Protein AF-A0A060BS01-F1 (afdb_monomer_lite)

Organism: NCBI:txid1401990

InterPro domains:
  IPR001830 Glycosyl transferase, family 20 [PF00982] (1-77)
  IPR001830 Glycosyl transferase, family 20 [PTHR10788] (1-77)

Radius of gyration: 13.56 Å; chains: 1; bounding box: 30×28×36 Å

Structure (mmCIF, N/CA/C/O backbone):
data_AF-A0A060BS01-F1
#
_entry.id   AF-A0A060BS01-F1
#
loop_
_atom_site.group_PDB
_atom_site.id
_atom_site.type_symbol
_atom_site.label_atom_id
_atom_site.label_alt_id
_atom_site.label_comp_id
_atom_site.label_asym_id
_atom_site.label_entity_id
_atom_site.label_seq_id
_atom_site.pdbx_PDB_ins_code
_atom_site.Cartn_x
_atom_site.Cartn_y
_atom_site.Cartn_z
_atom_site.occupancy
_atom_site.B_iso_or_equiv
_atom_site.auth_seq_id
_atom_site.auth_comp_id
_atom_site.auth_asym_id
_atom_site.auth_atom_id
_atom_site.pdbx_PDB_model_num
ATOM 1 N N . PRO A 1 1 ? -9.706 11.329 4.511 1.00 91.31 1 PRO A N 1
ATOM 2 C CA . PRO A 1 1 ? -8.709 11.299 3.414 1.00 91.31 1 PRO A CA 1
ATOM 3 C C . PRO A 1 1 ? -7.299 11.349 4.012 1.00 91.31 1 PRO A C 1
ATOM 5 O O . PRO A 1 1 ? -7.146 11.871 5.117 1.00 91.31 1 PRO A O 1
ATOM 8 N N . ILE A 1 2 ? -6.319 10.792 3.303 1.00 95.25 2 ILE A N 1
ATOM 9 C CA . ILE A 1 2 ? -4.893 10.880 3.632 1.00 95.25 2 ILE A CA 1
ATOM 10 C C . ILE A 1 2 ? -4.254 11.685 2.508 1.00 95.25 2 ILE A C 1
ATOM 12 O O . ILE A 1 2 ? -4.548 11.435 1.342 1.00 95.25 2 ILE A O 1
ATOM 16 N N . PHE A 1 3 ? -3.433 12.664 2.867 1.00 96.25 3 PHE A N 1
ATOM 17 C CA . PHE A 1 3 ? -2.699 13.483 1.912 1.00 96.25 3 PHE A CA 1
ATOM 18 C C . PHE A 1 3 ? -1.227 13.101 1.999 1.00 96.25 3 PHE A C 1
ATOM 20 O O . PHE A 1 3 ? -0.656 13.067 3.092 1.00 96.25 3 PHE A O 1
ATOM 27 N N . ILE A 1 4 ? -0.655 12.763 0.851 1.00 97.25 4 ILE A N 1
ATOM 28 C CA . ILE A 1 4 ? 0.730 12.335 0.683 1.00 97.25 4 ILE A CA 1
ATOM 29 C C . ILE A 1 4 ? 1.403 13.377 -0.208 1.00 97.25 4 ILE A C 1
ATOM 31 O O . ILE A 1 4 ? 0.743 13.939 -1.078 1.00 97.25 4 ILE A O 1
ATOM 35 N N . ASP A 1 5 ? 2.677 13.655 0.050 1.00 97.81 5 ASP A N 1
ATOM 36 C CA . ASP A 1 5 ? 3.489 14.478 -0.845 1.00 97.81 5 ASP A CA 1
ATOM 37 C C . ASP A 1 5 ? 3.587 13.825 -2.232 1.00 97.81 5 ASP A C 1
ATOM 39 O O . ASP A 1 5 ? 3.654 12.598 -2.325 1.00 97.81 5 ASP A O 1
ATOM 43 N N . ASP A 1 6 ? 3.581 14.626 -3.296 1.00 98.19 6 ASP A N 1
ATOM 44 C CA . ASP A 1 6 ? 3.527 14.120 -4.671 1.00 98.19 6 ASP A CA 1
ATOM 45 C C . ASP A 1 6 ? 4.714 13.197 -4.999 1.00 98.19 6 ASP A C 1
ATOM 47 O O . ASP A 1 6 ? 4.526 12.178 -5.666 1.00 98.19 6 ASP A O 1
ATOM 51 N N . GLU A 1 7 ? 5.914 13.493 -4.486 1.00 98.19 7 GLU A N 1
ATOM 52 C CA . GLU A 1 7 ? 7.104 12.666 -4.712 1.00 98.19 7 GLU A CA 1
ATOM 53 C C . GLU A 1 7 ? 6.977 11.310 -4.007 1.00 98.19 7 GLU A C 1
ATOM 55 O O . GLU A 1 7 ? 7.215 10.259 -4.606 1.00 98.19 7 GLU A O 1
ATOM 60 N N . ILE A 1 8 ? 6.529 11.314 -2.748 1.00 98.50 8 ILE A N 1
ATOM 61 C CA . ILE A 1 8 ? 6.305 10.082 -1.977 1.00 98.50 8 ILE A CA 1
ATOM 62 C C . ILE A 1 8 ? 5.191 9.251 -2.618 1.00 98.50 8 ILE A C 1
ATOM 64 O O . ILE A 1 8 ? 5.291 8.026 -2.692 1.00 98.50 8 ILE A O 1
ATOM 68 N N . TYR A 1 9 ? 4.123 9.902 -3.082 1.00 98.44 9 TYR A N 1
ATOM 69 C CA . TYR A 1 9 ? 3.014 9.225 -3.740 1.00 98.44 9 TYR A CA 1
ATOM 70 C C . TYR A 1 9 ? 3.463 8.540 -5.032 1.00 98.44 9 TYR A C 1
ATOM 72 O O . TYR A 1 9 ? 3.107 7.382 -5.252 1.00 98.44 9 TYR A O 1
ATOM 80 N N . ASP A 1 10 ? 4.266 9.213 -5.859 1.00 98.56 10 ASP A N 1
ATOM 81 C CA . ASP A 1 10 ? 4.807 8.635 -7.090 1.00 98.56 10 ASP A CA 1
ATOM 82 C C . ASP A 1 10 ? 5.688 7.410 -6.797 1.00 98.56 10 ASP A C 1
ATOM 84 O O . ASP A 1 10 ? 5.461 6.332 -7.352 1.00 98.56 10 ASP A O 1
ATOM 88 N N . GLN A 1 11 ? 6.610 7.521 -5.836 1.00 98.62 11 GLN A N 1
ATOM 89 C CA . GLN A 1 11 ? 7.486 6.419 -5.417 1.00 98.62 11 GLN A CA 1
ATOM 90 C C . GLN A 1 11 ? 6.712 5.227 -4.822 1.00 98.62 11 GLN A C 1
ATOM 92 O O . GLN A 1 11 ? 7.077 4.070 -5.038 1.00 98.62 11 GLN A O 1
ATOM 97 N N . TYR A 1 12 ? 5.619 5.484 -4.105 1.00 98.69 12 TYR A N 1
ATOM 98 C CA . TYR A 1 12 ? 4.728 4.457 -3.564 1.00 98.69 12 TYR A CA 1
ATOM 99 C C . TYR A 1 12 ? 3.891 3.764 -4.648 1.00 98.69 12 TYR A C 1
ATOM 101 O O . TYR A 1 12 ? 3.828 2.529 -4.707 1.00 98.69 12 TYR A O 1
ATOM 109 N N . TYR A 1 13 ? 3.197 4.554 -5.469 1.00 98.50 13 TYR A N 1
ATOM 110 C CA . TYR A 1 13 ? 2.169 4.065 -6.381 1.00 98.50 13 TYR A CA 1
ATOM 111 C C . TYR A 1 13 ? 2.772 3.622 -7.710 1.00 98.50 13 TYR A C 1
ATOM 113 O O . TYR A 1 13 ? 2.632 2.462 -8.097 1.00 98.50 13 TYR A O 1
ATOM 121 N N . ASN A 1 14 ? 3.481 4.519 -8.396 1.00 98.12 14 ASN A N 1
ATOM 122 C CA . ASN A 1 14 ? 4.134 4.190 -9.659 1.00 98.12 14 ASN A CA 1
ATOM 123 C C . ASN A 1 14 ? 5.409 3.379 -9.423 1.00 98.12 14 ASN A C 1
ATOM 125 O O . ASN A 1 14 ? 5.650 2.437 -10.164 1.00 98.12 14 ASN A O 1
ATOM 129 N N . GLY A 1 15 ? 6.168 3.674 -8.365 1.00 98.38 15 GLY A N 1
ATOM 130 C CA . GLY A 1 15 ? 7.362 2.918 -7.989 1.00 98.38 15 GLY A CA 1
ATOM 131 C C . GLY A 1 15 ? 7.042 1.526 -7.436 1.00 98.38 15 GLY A C 1
ATOM 132 O O . GLY A 1 15 ? 6.947 0.554 -8.181 1.00 98.38 15 GLY A O 1
ATOM 133 N N . PHE A 1 16 ? 6.890 1.382 -6.120 1.00 98.56 16 PHE A N 1
ATOM 134 C CA . PHE A 1 16 ? 6.831 0.046 -5.512 1.00 98.56 16 PHE A CA 1
ATOM 135 C C . PHE A 1 16 ? 5.597 -0.753 -5.938 1.00 98.56 16 PHE A C 1
ATOM 137 O O . PHE A 1 16 ? 5.697 -1.928 -6.291 1.00 98.56 16 PHE A O 1
ATOM 144 N N . SER A 1 17 ? 4.422 -0.122 -5.935 1.00 98.56 17 SER A N 1
ATOM 145 C CA . SER A 1 17 ? 3.180 -0.833 -6.238 1.00 98.56 17 SER A CA 1
ATOM 146 C C . SER A 1 17 ? 3.136 -1.289 -7.701 1.00 98.56 17 SER A C 1
ATOM 148 O O . SER A 1 17 ? 2.888 -2.465 -7.963 1.00 98.56 17 SER A O 1
ATOM 150 N N . ASN A 1 18 ? 3.411 -0.401 -8.661 1.00 98.19 18 ASN A N 1
ATOM 151 C CA . ASN A 1 18 ? 3.210 -0.704 -10.082 1.00 98.19 18 ASN A CA 1
ATOM 152 C C . ASN A 1 18 ? 4.480 -1.096 -10.854 1.00 98.19 18 ASN A C 1
ATOM 154 O O . ASN A 1 18 ? 4.355 -1.848 -11.818 1.00 98.19 18 ASN A O 1
ATOM 158 N N . SER A 1 19 ? 5.678 -0.683 -10.433 1.00 97.62 19 SER A N 1
ATOM 159 C CA . SER A 1 19 ? 6.941 -1.109 -11.065 1.00 97.62 19 SER A CA 1
ATOM 160 C C . SER A 1 19 ? 7.597 -2.311 -10.381 1.00 97.62 19 SER A C 1
ATOM 162 O O . SER A 1 19 ? 8.534 -2.876 -10.938 1.00 97.62 19 SER A O 1
ATOM 164 N N . ILE A 1 20 ? 7.116 -2.751 -9.207 1.00 98.12 20 ILE A N 1
ATOM 165 C CA . ILE A 1 20 ? 7.637 -3.948 -8.516 1.00 98.12 20 ILE A CA 1
ATOM 166 C C . ILE A 1 20 ? 6.531 -4.971 -8.246 1.00 98.12 20 ILE A C 1
ATOM 168 O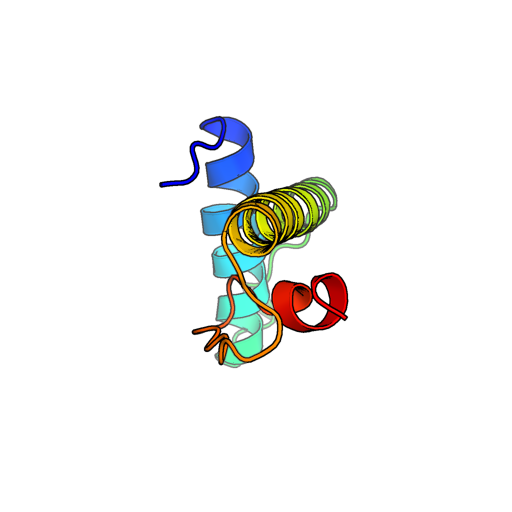 O . ILE A 1 20 ? 6.565 -6.062 -8.816 1.00 98.12 20 ILE A O 1
ATOM 172 N N . LEU A 1 21 ? 5.546 -4.658 -7.397 1.00 98.31 21 LEU A N 1
ATOM 173 C CA . LEU A 1 21 ? 4.542 -5.650 -6.983 1.00 98.31 21 LEU A CA 1
ATOM 174 C C . LEU A 1 21 ? 3.682 -6.118 -8.155 1.00 98.31 21 LEU A C 1
ATOM 176 O O . LEU A 1 21 ? 3.544 -7.324 -8.362 1.00 98.31 21 LEU A O 1
ATOM 180 N N . TRP A 1 22 ? 3.147 -5.184 -8.945 1.00 98.50 22 TRP A N 1
ATOM 181 C CA . TRP A 1 22 ? 2.316 -5.517 -10.098 1.00 98.50 22 TRP A CA 1
ATOM 182 C C . TRP A 1 22 ? 3.022 -6.482 -11.068 1.00 98.50 22 TRP A C 1
ATOM 184 O O . TRP A 1 22 ? 2.477 -7.567 -11.284 1.00 98.50 22 TRP A O 1
ATOM 194 N N . PRO A 1 23 ? 4.225 -6.199 -11.616 1.00 98.25 23 PRO A N 1
ATOM 195 C CA . PRO A 1 23 ? 4.859 -7.106 -12.572 1.00 98.25 23 PRO A CA 1
ATOM 196 C C . PRO A 1 23 ? 5.219 -8.452 -11.943 1.00 98.25 23 PRO A C 1
ATOM 198 O O . PRO A 1 23 ? 5.041 -9.485 -12.588 1.00 98.25 23 PRO A O 1
ATOM 201 N N . LEU A 1 24 ? 5.654 -8.478 -10.678 1.00 98.06 24 LEU A N 1
ATOM 202 C CA . LEU A 1 24 ? 5.943 -9.732 -9.979 1.00 98.06 24 LEU A CA 1
ATOM 203 C C . LEU A 1 24 ? 4.687 -10.595 -9.801 1.00 98.06 24 LEU A C 1
ATOM 205 O O . LEU A 1 24 ? 4.725 -11.794 -10.077 1.00 98.06 24 LEU A O 1
ATOM 209 N N . PHE A 1 25 ? 3.566 -9.998 -9.395 1.00 98.38 25 PHE A N 1
ATOM 210 C CA . PHE A 1 25 ? 2.304 -10.716 -9.190 1.00 98.38 25 PHE A CA 1
ATOM 211 C C . PHE A 1 25 ? 1.626 -11.124 -10.501 1.00 98.38 25 PHE A C 1
ATOM 213 O O . PHE A 1 25 ? 0.825 -12.055 -10.509 1.00 98.38 25 PHE A O 1
ATOM 220 N N . HIS A 1 26 ? 1.988 -10.483 -11.613 1.00 98.12 26 HIS A N 1
ATOM 221 C CA . HIS A 1 26 ? 1.478 -10.795 -12.948 1.00 98.12 26 HIS A CA 1
ATOM 222 C C . HIS A 1 26 ? 2.469 -11.601 -13.805 1.00 98.12 26 HIS A C 1
ATOM 224 O O . HIS A 1 26 ? 2.295 -11.688 -15.016 1.00 98.12 26 HIS A O 1
ATOM 230 N N . TYR A 1 27 ? 3.464 -12.255 -13.190 1.00 97.81 27 TYR A N 1
ATOM 231 C CA . TYR A 1 27 ? 4.409 -13.161 -13.865 1.00 97.81 27 TYR A CA 1
ATOM 232 C C . TYR A 1 27 ? 5.333 -12.487 -14.899 1.00 97.81 27 TYR A C 1
ATOM 234 O O . TYR A 1 27 ? 5.838 -13.146 -15.810 1.00 97.81 27 TYR A O 1
ATOM 242 N N . PHE A 1 28 ? 5.627 -11.197 -14.726 1.00 97.75 28 PHE A N 1
ATOM 243 C CA . PHE A 1 28 ? 6.562 -10.422 -15.548 1.00 97.75 28 PHE A CA 1
ATOM 244 C C . PHE A 1 28 ? 7.804 -9.969 -14.753 1.00 97.75 28 PHE A C 1
ATOM 246 O O . PHE A 1 28 ? 8.091 -8.775 -14.691 1.00 97.75 28 PHE A 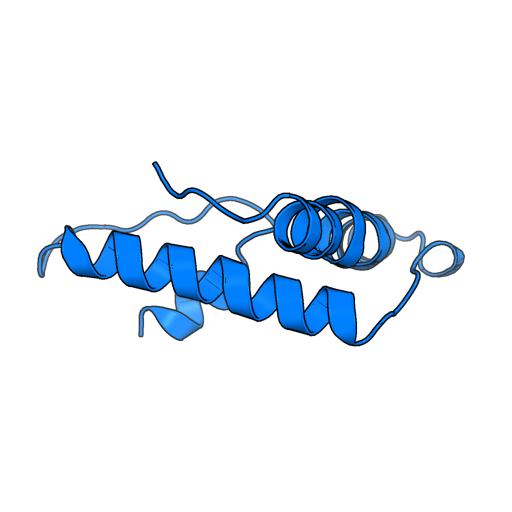O 1
ATOM 253 N N . PRO A 1 29 ? 8.594 -10.879 -14.149 1.00 96.38 29 PRO A N 1
ATOM 254 C CA . PRO A 1 29 ? 9.699 -10.499 -13.263 1.00 96.38 29 PRO A CA 1
ATOM 255 C C . PRO A 1 29 ? 10.805 -9.695 -13.959 1.00 96.38 29 PRO A C 1
ATOM 257 O O . PRO A 1 29 ? 11.503 -8.931 -13.306 1.00 96.38 29 PRO A O 1
ATOM 260 N N . SER A 1 30 ? 10.956 -9.824 -15.280 1.00 97.25 30 SER A N 1
ATOM 261 C CA . SER A 1 30 ? 11.913 -9.030 -16.060 1.00 97.25 30 SER A CA 1
ATOM 262 C C . SER A 1 30 ? 11.544 -7.549 -16.175 1.00 97.25 30 SER A C 1
ATOM 264 O O . SER A 1 30 ? 12.378 -6.768 -16.617 1.00 97.25 30 SER A O 1
ATOM 266 N N . LEU A 1 31 ? 10.302 -7.179 -15.843 1.00 96.19 31 LEU A N 1
ATOM 267 C CA . LEU A 1 31 ? 9.822 -5.794 -15.817 1.00 96.19 31 LEU A CA 1
ATOM 268 C C . LEU A 1 31 ? 9.852 -5.193 -14.404 1.00 96.19 31 LEU A C 1
ATOM 270 O O . LEU A 1 31 ? 9.468 -4.043 -14.237 1.00 96.19 31 LEU A O 1
ATOM 274 N N . ALA A 1 32 ? 10.250 -5.969 -13.390 1.00 95.94 32 ALA A N 1
ATOM 275 C CA . ALA A 1 32 ? 10.310 -5.482 -12.021 1.00 95.94 32 ALA A CA 1
ATOM 276 C C . ALA A 1 32 ? 11.568 -4.624 -11.814 1.00 95.94 32 ALA A C 1
ATOM 278 O O . ALA A 1 32 ? 12.691 -5.111 -11.957 1.00 95.94 32 ALA A O 1
ATOM 279 N N . GLU A 1 33 ? 11.378 -3.362 -11.437 1.00 91.62 33 GLU A N 1
ATOM 280 C CA . GLU A 1 33 ? 12.457 -2.398 -11.214 1.00 91.62 33 GLU A CA 1
ATOM 281 C C . GLU A 1 33 ? 12.593 -2.082 -9.725 1.00 91.62 33 GLU A C 1
ATOM 283 O O . GLU A 1 33 ? 11.826 -1.304 -9.160 1.00 91.62 33 GLU A O 1
ATOM 288 N N . PHE A 1 34 ? 13.577 -2.698 -9.065 1.00 90.00 34 PHE A N 1
ATOM 289 C CA . PHE A 1 34 ? 13.813 -2.450 -7.646 1.00 90.00 34 PHE A CA 1
ATOM 290 C C . PHE A 1 34 ? 14.571 -1.139 -7.413 1.00 90.00 34 PHE A C 1
ATOM 292 O O . PHE A 1 34 ? 15.667 -0.938 -7.937 1.00 90.00 34 PHE A O 1
ATOM 299 N N . ASN A 1 35 ? 14.016 -0.298 -6.543 1.00 93.81 35 ASN A N 1
ATOM 300 C CA . ASN A 1 35 ? 14.675 0.864 -5.966 1.00 93.81 35 ASN A CA 1
ATOM 301 C C . ASN A 1 35 ? 14.347 0.918 -4.468 1.00 93.81 35 ASN A C 1
ATOM 303 O O . ASN A 1 35 ? 13.187 0.776 -4.078 1.00 93.81 35 ASN A O 1
ATOM 307 N N . GLU A 1 36 ? 15.365 1.116 -3.634 1.00 97.00 36 GLU A N 1
ATOM 308 C CA . GLU A 1 36 ? 15.213 1.182 -2.180 1.00 97.00 36 GLU A CA 1
ATOM 309 C C . GLU A 1 36 ? 14.263 2.313 -1.758 1.00 97.00 36 GLU A C 1
ATOM 311 O O . GLU A 1 36 ? 13.385 2.082 -0.926 1.00 97.00 36 GLU A O 1
ATOM 316 N N . SER A 1 37 ? 14.325 3.481 -2.413 1.00 98.00 37 SER A N 1
ATOM 317 C CA . SER A 1 37 ? 13.441 4.611 -2.086 1.00 98.00 37 SER A CA 1
ATOM 318 C C . SER A 1 37 ? 11.963 4.307 -2.348 1.00 98.00 37 SER A C 1
ATOM 320 O O . SER A 1 37 ? 11.092 4.773 -1.618 1.00 98.00 37 SER A O 1
ATOM 322 N N . TYR A 1 38 ? 11.655 3.467 -3.344 1.00 98.44 38 TYR A N 1
ATOM 323 C CA . TYR A 1 38 ? 10.282 3.026 -3.604 1.00 98.44 38 TYR A CA 1
ATOM 324 C C . TYR A 1 38 ? 9.751 2.187 -2.443 1.00 98.44 38 TYR A C 1
ATOM 326 O O . TYR A 1 38 ? 8.614 2.375 -2.007 1.00 98.44 38 TYR A O 1
ATOM 334 N N . TYR A 1 39 ? 10.575 1.284 -1.908 1.00 98.12 39 TYR A N 1
ATOM 335 C CA . TYR A 1 39 ? 10.183 0.473 -0.760 1.00 98.12 39 TYR A CA 1
ATOM 336 C C . TYR A 1 39 ? 10.017 1.316 0.510 1.00 98.12 39 TYR A C 1
ATOM 338 O O . TYR A 1 39 ? 9.049 1.132 1.250 1.00 98.12 39 TYR A O 1
ATOM 346 N N . GLU A 1 40 ? 10.900 2.289 0.735 1.00 98.50 40 GLU A N 1
ATOM 347 C CA . GLU A 1 40 ? 10.764 3.245 1.837 1.00 98.50 40 GLU A CA 1
ATOM 348 C C . GLU A 1 40 ? 9.463 4.051 1.732 1.00 98.50 40 GLU A C 1
ATOM 350 O O . GLU A 1 40 ? 8.713 4.128 2.707 1.00 98.50 40 GLU A O 1
ATOM 355 N N . ALA A 1 41 ? 9.142 4.589 0.550 1.00 98.69 41 ALA A N 1
ATOM 356 C CA . ALA A 1 41 ? 7.878 5.282 0.304 1.00 98.69 41 ALA A CA 1
ATOM 357 C C . ALA A 1 41 ? 6.669 4.360 0.542 1.00 98.69 41 ALA A C 1
ATOM 359 O O . ALA A 1 41 ? 5.669 4.774 1.133 1.00 98.69 41 ALA A O 1
ATOM 360 N N . TYR A 1 42 ? 6.774 3.085 0.158 1.00 98.69 42 TYR A N 1
ATOM 361 C CA . TYR A 1 42 ? 5.727 2.090 0.374 1.00 98.69 42 TYR A CA 1
ATOM 362 C C . TYR A 1 42 ? 5.434 1.811 1.846 1.00 98.69 42 TYR A C 1
ATOM 364 O O . TYR A 1 42 ? 4.266 1.790 2.254 1.00 98.69 42 TYR A O 1
ATOM 372 N N . ILE A 1 43 ? 6.485 1.686 2.655 1.00 98.62 43 ILE A N 1
ATOM 373 C CA . ILE A 1 43 ? 6.373 1.603 4.111 1.00 98.62 43 ILE A CA 1
ATOM 374 C C . ILE A 1 43 ? 5.740 2.885 4.666 1.00 98.62 43 ILE A C 1
ATOM 376 O O . ILE A 1 43 ? 4.760 2.811 5.409 1.00 98.62 43 ILE A O 1
ATOM 380 N N . GLN A 1 44 ? 6.256 4.058 4.286 1.00 98.56 44 GLN A N 1
ATOM 381 C CA . GLN A 1 44 ? 5.779 5.348 4.797 1.00 98.56 44 GLN A CA 1
ATOM 382 C C . GLN A 1 44 ? 4.286 5.571 4.530 1.00 98.56 44 GLN A C 1
ATOM 384 O O . GLN A 1 44 ? 3.558 6.009 5.424 1.00 98.56 44 GLN A O 1
ATOM 389 N N . VAL A 1 45 ? 3.803 5.252 3.325 1.00 98.75 45 VAL A N 1
ATOM 390 C CA . VAL A 1 45 ? 2.379 5.386 2.997 1.00 98.75 45 VAL A CA 1
ATOM 391 C C . VAL A 1 45 ? 1.537 4.390 3.797 1.00 98.75 45 VAL A C 1
ATOM 393 O 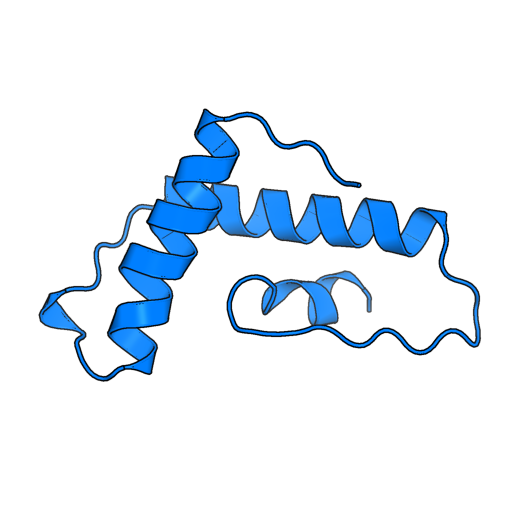O . VAL A 1 45 ? 0.540 4.803 4.389 1.00 98.75 45 VAL A O 1
ATOM 396 N N . ASN A 1 46 ? 1.948 3.121 3.910 1.00 98.75 46 ASN A N 1
ATOM 397 C CA . ASN A 1 46 ? 1.238 2.129 4.729 1.00 98.75 46 ASN A CA 1
ATOM 398 C C . ASN A 1 46 ? 1.144 2.556 6.212 1.00 98.75 46 ASN A C 1
ATOM 400 O O . ASN A 1 46 ? 0.082 2.415 6.821 1.00 98.75 46 ASN A O 1
ATOM 404 N N . PHE A 1 47 ? 2.193 3.167 6.775 1.00 98.50 47 PHE A N 1
ATOM 405 C CA . PHE A 1 47 ? 2.143 3.750 8.122 1.00 98.50 47 PHE A CA 1
ATOM 406 C C . PHE A 1 47 ? 1.156 4.916 8.229 1.00 98.50 47 PHE A C 1
ATOM 408 O O . PHE A 1 47 ? 0.373 4.956 9.174 1.00 98.50 47 PHE A O 1
ATOM 415 N N . LYS A 1 48 ? 1.114 5.829 7.252 1.00 98.44 48 LYS A N 1
ATOM 416 C CA . LYS A 1 48 ? 0.132 6.932 7.248 1.00 98.44 48 LYS A CA 1
ATOM 417 C C . LYS A 1 48 ? -1.312 6.430 7.179 1.00 98.44 48 LYS A C 1
ATOM 419 O O . LYS A 1 48 ? -2.205 7.035 7.778 1.00 98.44 48 LYS A O 1
ATOM 424 N N . PHE A 1 49 ? -1.554 5.318 6.477 1.00 98.56 49 PHE A N 1
ATOM 425 C CA . PHE A 1 49 ? -2.842 4.622 6.528 1.00 98.56 49 PHE A CA 1
ATOM 426 C C . PHE A 1 49 ? -3.148 4.105 7.930 1.00 98.56 49 PHE A C 1
ATOM 428 O O . PHE A 1 49 ? -4.227 4.399 8.449 1.00 98.56 49 PHE A O 1
ATOM 435 N N . ALA A 1 50 ? -2.202 3.411 8.560 1.00 98.25 50 ALA A N 1
ATOM 436 C CA . ALA A 1 50 ? -2.374 2.895 9.912 1.00 98.25 50 ALA A CA 1
ATOM 437 C C . ALA A 1 50 ? -2.653 4.012 10.928 1.00 98.25 50 ALA A C 1
ATOM 439 O O . ALA A 1 50 ? -3.648 3.941 11.641 1.00 98.25 50 ALA A O 1
ATOM 440 N N . GLU A 1 51 ? -1.855 5.085 10.937 1.00 97.94 51 GLU A N 1
ATOM 441 C CA . GLU A 1 51 ? -2.056 6.250 11.810 1.00 97.94 51 GLU A CA 1
ATOM 442 C C . GLU A 1 51 ? -3.468 6.823 11.665 1.00 97.94 51 GLU A C 1
ATOM 444 O O . GLU A 1 51 ? -4.156 7.099 12.654 1.00 97.94 51 GLU A O 1
ATOM 449 N N . LYS A 1 52 ? -3.936 6.981 10.418 1.00 98.06 52 LYS A N 1
ATOM 450 C CA . LYS A 1 52 ? -5.264 7.534 10.178 1.00 98.06 52 LYS A CA 1
ATOM 451 C C . LYS A 1 52 ? -6.365 6.592 10.650 1.00 98.06 52 LYS A C 1
ATOM 453 O O . LYS A 1 52 ? -7.326 7.075 11.247 1.00 98.06 52 LYS A O 1
ATOM 458 N N . ILE A 1 53 ? -6.236 5.293 10.399 1.00 97.81 53 ILE A N 1
ATOM 459 C CA . ILE A 1 53 ? -7.210 4.281 10.820 1.00 97.81 53 ILE A CA 1
ATOM 460 C C . ILE A 1 53 ? -7.265 4.197 12.347 1.00 97.81 53 ILE A C 1
ATOM 462 O O . ILE A 1 53 ? -8.343 4.349 12.914 1.00 97.81 53 ILE A O 1
ATOM 466 N N . LEU A 1 54 ? -6.118 4.072 13.019 1.00 95.88 54 LEU A N 1
ATOM 467 C CA . LEU A 1 54 ? -6.027 4.003 14.481 1.00 95.88 54 LEU A CA 1
ATOM 468 C C . LEU A 1 54 ? -6.576 5.264 15.166 1.00 95.88 54 LEU A C 1
ATOM 470 O O . LEU A 1 54 ? -7.068 5.187 16.286 1.00 95.88 54 LEU A O 1
ATOM 474 N N . SER A 1 55 ? -6.558 6.422 14.493 1.00 96.81 55 SER A N 1
ATOM 475 C CA . SER A 1 55 ? -7.160 7.651 15.035 1.00 96.81 55 SER A CA 1
ATOM 476 C C . SER A 1 55 ? -8.696 7.651 15.075 1.00 96.81 55 SER A C 1
ATOM 478 O O . SER A 1 55 ? -9.279 8.524 15.720 1.00 96.81 55 SER A O 1
ATOM 480 N N . ILE A 1 56 ? -9.361 6.735 14.360 1.00 97.19 56 ILE A N 1
ATOM 481 C CA . ILE A 1 56 ? -10.830 6.693 14.239 1.00 97.19 56 ILE A CA 1
ATOM 482 C C . ILE A 1 56 ? -11.451 5.334 14.578 1.00 97.19 56 ILE A C 1
ATOM 484 O O . ILE A 1 56 ? -12.649 5.292 14.857 1.00 97.19 56 ILE A O 1
ATOM 488 N N . ALA A 1 57 ? -10.666 4.257 14.526 1.00 97.19 57 ALA A N 1
ATOM 489 C CA . ALA A 1 57 ? -11.116 2.902 14.798 1.00 97.19 57 ALA A CA 1
ATOM 490 C C . ALA A 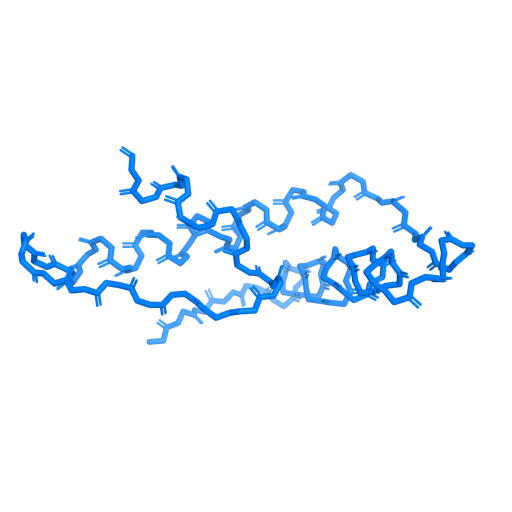1 57 ? -11.459 2.715 16.281 1.00 97.19 57 ALA A C 1
ATOM 492 O O . ALA A 1 57 ? -10.847 3.314 17.169 1.00 97.19 57 ALA A O 1
ATOM 493 N N . LYS A 1 58 ? -12.449 1.867 16.540 1.00 96.62 58 LYS A N 1
ATOM 494 C CA . LYS A 1 58 ? -12.883 1.436 17.871 1.00 96.62 58 LYS A CA 1
ATOM 495 C C . LYS A 1 58 ? -12.585 -0.047 18.068 1.00 96.62 58 LYS A C 1
ATOM 497 O O . LYS A 1 58 ? -12.322 -0.760 17.107 1.00 96.62 58 LYS A O 1
ATOM 502 N N . GLU A 1 59 ? -12.656 -0.499 19.317 1.00 91.62 59 GLU A N 1
ATOM 503 C CA . GLU A 1 59 ? -12.281 -1.859 19.736 1.00 91.62 59 GLU A CA 1
ATOM 504 C C . GLU A 1 59 ? -12.972 -2.978 18.932 1.00 91.62 59 GLU A C 1
ATOM 506 O O . GLU A 1 59 ? -12.332 -3.974 18.615 1.00 91.62 59 GLU A O 1
ATOM 511 N N . ASP A 1 60 ? -14.228 -2.778 18.521 1.00 95.25 60 ASP A N 1
ATOM 512 C CA . ASP A 1 60 ? -15.023 -3.779 17.790 1.00 95.25 60 ASP A CA 1
ATOM 513 C C . ASP A 1 60 ? -15.136 -3.514 16.273 1.00 95.25 60 ASP A C 1
ATOM 515 O O . ASP A 1 60 ? -15.924 -4.168 15.581 1.00 95.25 60 ASP A O 1
ATOM 519 N N . ASP A 1 61 ? -14.397 -2.540 15.733 1.00 97.19 61 ASP A N 1
ATOM 520 C CA . ASP A 1 61 ? -14.461 -2.234 14.303 1.00 97.19 61 ASP A CA 1
ATOM 521 C C . ASP A 1 61 ? -13.760 -3.321 13.470 1.00 97.19 61 ASP A C 1
ATOM 523 O O . ASP A 1 61 ? -12.629 -3.727 13.736 1.00 97.19 61 ASP A O 1
ATOM 527 N N . VAL A 1 62 ? -14.410 -3.751 12.385 1.00 97.06 62 VAL A N 1
ATOM 528 C CA . VAL A 1 62 ? -13.806 -4.655 11.397 1.00 97.06 62 VAL A CA 1
ATOM 529 C C . VAL A 1 62 ? -13.132 -3.829 10.306 1.00 97.06 62 VAL A C 1
ATOM 531 O O . VAL A 1 62 ? -13.797 -3.142 9.528 1.00 97.06 62 VAL A O 1
ATOM 534 N N . ILE A 1 63 ? -11.806 -3.926 10.217 1.00 97.38 63 ILE A N 1
ATOM 535 C CA . ILE A 1 63 ? -11.011 -3.248 9.188 1.00 97.38 63 ILE A CA 1
ATOM 536 C C . ILE A 1 63 ? -10.820 -4.192 7.998 1.00 97.38 63 ILE A C 1
ATOM 538 O O . ILE A 1 63 ? -10.189 -5.242 8.118 1.00 97.38 63 ILE A O 1
ATOM 542 N N . TRP A 1 64 ? -11.337 -3.803 6.831 1.00 98.00 64 TRP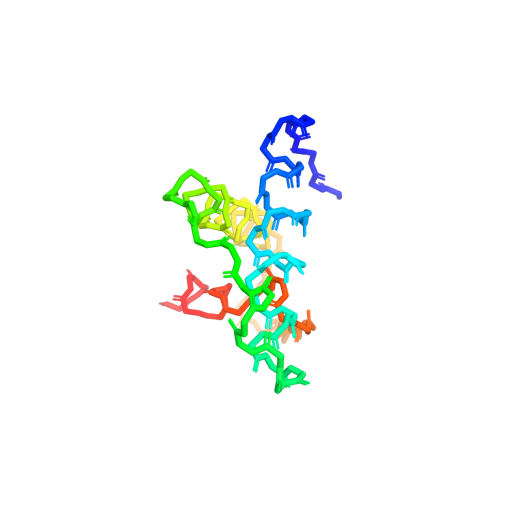 A N 1
ATOM 543 C CA . TRP A 1 64 ? -11.158 -4.540 5.580 1.00 98.00 64 TRP A CA 1
ATOM 544 C C . TRP A 1 64 ? -10.181 -3.802 4.658 1.00 98.00 64 TRP A C 1
ATOM 546 O O . TRP A 1 64 ? -10.493 -2.744 4.114 1.00 98.00 64 TRP A O 1
ATOM 556 N N . VAL A 1 65 ? -8.976 -4.354 4.508 1.00 98.06 65 VAL A N 1
ATOM 557 C CA . VAL A 1 65 ? -7.931 -3.827 3.617 1.00 98.06 65 VAL A CA 1
ATOM 558 C C . VAL A 1 65 ? -8.089 -4.432 2.224 1.00 98.06 65 VAL A C 1
ATOM 560 O O . VAL A 1 65 ? -8.323 -5.634 2.090 1.00 98.06 65 VAL A O 1
ATOM 563 N N . HIS A 1 66 ? -7.945 -3.607 1.188 1.00 98.50 66 HIS A N 1
ATOM 564 C CA . HIS A 1 66 ? -8.073 -4.026 -0.202 1.00 98.50 66 HIS A CA 1
ATOM 565 C C . HIS A 1 66 ? -6.764 -3.834 -0.966 1.00 98.50 66 HIS A C 1
ATOM 567 O O . HIS A 1 66 ? -6.202 -2.742 -0.964 1.00 98.50 66 HIS A O 1
ATOM 573 N N . ASP A 1 67 ? -6.396 -4.890 -1.691 1.00 98.44 67 ASP A N 1
ATOM 574 C CA . ASP A 1 67 ? -5.424 -4.896 -2.785 1.00 98.44 67 ASP A CA 1
ATOM 575 C C . ASP A 1 67 ? -3.938 -4.708 -2.398 1.00 98.44 67 ASP A C 1
ATOM 577 O O . ASP A 1 67 ? -3.574 -4.521 -1.232 1.00 98.44 67 ASP A O 1
ATOM 581 N N . TYR A 1 68 ? -3.054 -4.883 -3.384 1.00 98.56 68 TYR A N 1
ATOM 582 C CA . TYR A 1 68 ? -1.612 -5.063 -3.184 1.00 98.56 68 TYR A CA 1
ATOM 583 C C . TYR A 1 68 ? -0.862 -3.813 -2.710 1.00 98.56 68 TYR A C 1
ATOM 585 O O . TYR A 1 68 ? 0.279 -3.931 -2.281 1.00 98.56 68 TYR A O 1
ATOM 593 N N . GLN A 1 69 ? -1.466 -2.625 -2.750 1.00 98.69 69 GLN A N 1
ATOM 594 C CA . GLN A 1 69 ? -0.799 -1.383 -2.347 1.00 98.69 69 GL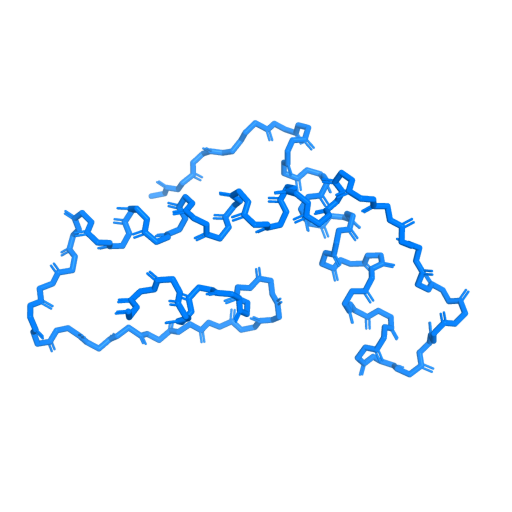N A CA 1
ATOM 595 C C . GLN A 1 69 ? -0.738 -1.228 -0.810 1.00 98.69 69 GLN A C 1
ATOM 597 O O . GLN A 1 69 ? 0.039 -0.434 -0.281 1.00 98.69 69 GLN A O 1
ATOM 602 N N . LEU A 1 70 ? -1.537 -2.006 -0.073 1.00 98.62 70 LEU A N 1
ATOM 603 C CA . LEU A 1 70 ? -1.659 -1.923 1.385 1.00 98.62 70 LEU A CA 1
ATOM 604 C C . LEU A 1 70 ? -1.274 -3.228 2.098 1.00 98.62 70 LEU A C 1
ATOM 606 O O . LEU A 1 70 ? -1.768 -3.517 3.184 1.00 98.62 70 LEU A O 1
ATOM 610 N N . MET A 1 71 ? -0.398 -4.050 1.513 1.00 98.19 71 MET A N 1
ATOM 611 C CA . MET A 1 71 ? -0.082 -5.369 2.086 1.00 98.19 71 MET A CA 1
ATOM 612 C C . MET A 1 71 ? 0.650 -5.320 3.434 1.00 98.19 71 MET A C 1
ATOM 614 O O . MET A 1 71 ? 0.606 -6.304 4.168 1.00 98.19 71 MET A O 1
ATOM 618 N N . LEU A 1 72 ? 1.318 -4.211 3.774 1.00 98.44 72 LEU A N 1
ATOM 619 C CA . LEU A 1 72 ? 1.966 -4.059 5.086 1.00 98.44 72 LEU A CA 1
ATOM 620 C C . LEU A 1 72 ? 0.979 -3.603 6.162 1.00 98.44 72 LEU A C 1
ATOM 622 O O . LEU A 1 72 ? 1.188 -3.879 7.341 1.00 98.44 72 LEU A O 1
ATOM 626 N N . LEU A 1 73 ? -0.101 -2.928 5.764 1.00 98.44 73 LEU A N 1
ATOM 627 C CA . LEU A 1 73 ? -1.066 -2.326 6.673 1.00 98.44 73 LEU A CA 1
ATOM 628 C C . LEU A 1 73 ? -1.626 -3.309 7.721 1.00 98.44 73 LEU A C 1
ATOM 630 O O . LEU A 1 73 ? -1.650 -2.925 8.889 1.00 98.44 73 LEU A O 1
ATOM 634 N N . PRO A 1 74 ? -2.013 -4.562 7.393 1.00 97.50 74 PRO A N 1
ATOM 635 C CA . PRO A 1 74 ? -2.494 -5.506 8.401 1.00 97.50 74 PRO A CA 1
ATOM 636 C C . PRO A 1 74 ? -1.489 -5.775 9.523 1.00 97.50 74 PRO A C 1
ATOM 638 O O . PRO A 1 74 ? -1.890 -5.820 10.677 1.00 97.50 74 PRO A O 1
ATOM 641 N N . GLN A 1 75 ? -0.197 -5.906 9.202 1.00 97.38 75 GLN A N 1
ATOM 642 C CA . GLN A 1 75 ? 0.847 -6.127 10.206 1.00 97.38 75 GLN A CA 1
ATOM 643 C C . GLN A 1 75 ? 1.115 -4.870 11.042 1.00 97.38 75 GLN A C 1
ATOM 645 O O . GLN A 1 75 ? 1.497 -4.980 12.198 1.00 97.38 75 GLN A O 1
ATOM 650 N N . ILE A 1 76 ? 0.940 -3.675 10.472 1.00 97.69 76 ILE A N 1
ATOM 651 C CA . ILE A 1 76 ? 1.150 -2.411 11.194 1.00 97.69 76 ILE A CA 1
ATOM 652 C C . ILE A 1 76 ? 0.001 -2.135 12.182 1.00 97.69 76 ILE A C 1
ATOM 654 O O . ILE A 1 76 ? 0.206 -1.469 13.194 1.00 97.69 76 ILE A O 1
ATOM 658 N N . LEU A 1 77 ? -1.208 -2.627 11.894 1.00 95.31 77 LEU A N 1
ATOM 659 C CA . LEU A 1 77 ? -2.392 -2.451 12.745 1.00 95.31 77 LEU A CA 1
ATOM 660 C C . LEU A 1 77 ? -2.435 -3.390 13.967 1.00 95.31 77 LEU A C 1
ATOM 662 O O . LEU A 1 77 ? -3.282 -3.179 14.836 1.00 95.31 77 LEU A O 1
ATOM 666 N N . THR A 1 78 ? -1.571 -4.408 14.025 1.00 85.50 78 THR A N 1
ATOM 667 C CA . THR A 1 78 ? -1.521 -5.444 15.077 1.00 85.50 78 THR A CA 1
ATOM 668 C C . THR A 1 78 ? -0.252 -5.355 15.904 1.00 85.50 78 THR A C 1
ATOM 670 O O . THR A 1 78 ? -0.352 -5.439 17.146 1.00 85.50 78 THR A O 1
#

Secondary structure (DSSP, 8-state):
-----HHHHHIIIIIIIIIIIHHHHTT-GGG----HHHHHHHHHHHHHHHHHHHTT--TT------SGGGTTHHHHT-

Sequence (78 aa):
PIFIDDEIYDQYYNGFSNSILWPLFHYFPSLAEFNESYYEAYIQVNFKFAEKILSIAKEDDVIWVHDYQLMLLPQILT

Foldseek 3Di:
DFDDDPVLCCLLPVNCVVQAVVCVVVVNRVSRDDDPSSVVSLVVVLVSVLVVCVVPDDPPDDDDDDDDSNVCNVVNND

pLDDT: mean 97.29, std 2.22, range [85.5, 98.75]